Protein AF-A0A958J568-F1 (afdb_monomer_lite)

Secondary structure (DSSP, 8-state):
-TGGGSSHHHHHHHHHHHHHHHH-SS-HHHHHHHHHHHHHHTT---HHHHHHHHHHH-TTT-----HHHHHHHHHHTT------SS--HHHHHHHHHHHHHHHHHHHHH-GGG--SSHHHHHHHHHHHHHS---

Foldseek 3Di:
DVQLVPDVVLVVLQVVLLCLCAPDPDDNQVSLVSNQVSCVVSVNNAQQVSFVVVCVVCQQQADGPPPLLLVLLCVVVVHDLVDDRGRHPSSRVSSRVVLVVQQVVQVVVDDPSNDPGSVSSSVVSNVVSPDDPD

pLDDT: mean 94.81, std 9.49, range [35.47, 98.81]

Radius of gyration: 15.94 Å; chains: 1; bounding box: 35×34×44 Å

Structure (mmCIF, N/CA/C/O backbone):
data_AF-A0A958J568-F1
#
_entry.id   AF-A0A958J568-F1
#
loop_
_atom_site.group_PDB
_atom_site.id
_atom_site.type_symbol
_atom_site.label_atom_id
_atom_site.label_alt_id
_atom_site.label_comp_id
_atom_site.label_asym_id
_atom_site.label_entity_id
_atom_site.label_seq_id
_atom_site.pdbx_PDB_ins_code
_atom_site.Cartn_x
_atom_site.Cartn_y
_atom_site.Cartn_z
_atom_site.occupancy
_atom_site.B_iso_or_equiv
_atom_site.auth_seq_id
_atom_site.auth_comp_id
_atom_site.auth_asym_id
_atom_site.auth_atom_id
_atom_site.pdbx_PDB_model_num
ATOM 1 N N . LEU A 1 1 ? -2.024 7.169 14.790 1.00 90.50 1 LEU A N 1
ATOM 2 C CA . LEU A 1 1 ? -2.345 5.821 15.294 1.00 90.50 1 LEU A CA 1
ATOM 3 C C . LEU A 1 1 ? -2.260 5.761 16.813 1.00 90.50 1 LEU A C 1
ATOM 5 O O . LEU A 1 1 ? -3.276 5.445 17.396 1.00 90.50 1 LEU A O 1
ATOM 9 N N . LYS A 1 2 ? -1.138 6.148 17.450 1.00 91.94 2 LYS A N 1
ATOM 10 C CA . LYS A 1 2 ? -1.002 6.169 18.924 1.00 91.94 2 LYS A CA 1
ATOM 11 C C . LYS A 1 2 ? -2.216 6.766 19.658 1.00 91.94 2 LYS A C 1
ATOM 13 O O . LYS A 1 2 ? -2.814 6.072 20.459 1.00 91.94 2 LYS A O 1
ATOM 18 N N . ALA A 1 3 ? -2.612 7.999 19.325 1.00 93.19 3 ALA A N 1
ATOM 19 C CA . ALA A 1 3 ? -3.779 8.647 19.938 1.00 93.19 3 ALA A CA 1
ATOM 20 C C . ALA A 1 3 ? -5.092 7.878 19.695 1.00 93.19 3 ALA A C 1
ATOM 22 O O . ALA A 1 3 ? -5.827 7.608 20.626 1.00 93.19 3 ALA A O 1
ATOM 23 N N . ALA A 1 4 ? -5.345 7.440 18.459 1.00 94.62 4 ALA A N 1
ATOM 24 C CA . ALA A 1 4 ? -6.543 6.673 18.102 1.00 94.62 4 ALA A CA 1
ATOM 25 C C . ALA A 1 4 ? -6.694 5.340 18.860 1.00 94.62 4 ALA A C 1
ATOM 27 O O . ALA A 1 4 ? -7.802 4.822 18.979 1.00 94.62 4 ALA A O 1
ATOM 28 N N . LEU A 1 5 ? -5.582 4.773 19.337 1.00 96.75 5 LEU A N 1
ATOM 29 C CA . LEU A 1 5 ? -5.528 3.506 20.064 1.00 96.75 5 LEU A CA 1
ATOM 30 C C . LEU A 1 5 ? -5.348 3.695 21.581 1.00 96.75 5 LEU A C 1
ATOM 32 O O . LEU A 1 5 ? -4.977 2.736 22.253 1.00 96.75 5 LEU A O 1
ATOM 36 N N . SER A 1 6 ? -5.587 4.893 22.131 1.00 96.19 6 SER A N 1
ATOM 37 C CA . SER A 1 6 ? -5.569 5.102 23.589 1.00 96.19 6 SER A CA 1
ATOM 38 C C . SER A 1 6 ? -6.683 4.330 24.299 1.00 96.19 6 SER A C 1
ATOM 40 O O . SER A 1 6 ? -6.470 3.822 25.392 1.00 96.19 6 SER A O 1
ATOM 42 N N . GLU A 1 7 ? -7.839 4.196 23.646 1.00 95.19 7 GLU A N 1
ATOM 43 C CA . GLU A 1 7 ? -9.012 3.497 24.171 1.00 95.19 7 GLU A CA 1
ATOM 44 C C . GLU A 1 7 ? -9.000 2.008 23.806 1.00 95.19 7 GLU A C 1
ATOM 46 O O . GLU A 1 7 ? -8.880 1.646 22.629 1.00 95.19 7 GLU A O 1
ATOM 51 N N . GLU A 1 8 ? -9.244 1.135 24.784 1.00 95.94 8 GLU A N 1
ATOM 52 C CA . GLU A 1 8 ? -9.319 -0.320 24.582 1.00 95.94 8 GLU A CA 1
ATOM 53 C C . GLU A 1 8 ? -10.381 -0.704 23.536 1.00 95.94 8 GLU A C 1
ATOM 55 O O . GLU A 1 8 ? -10.158 -1.547 22.661 1.00 95.94 8 GLU A O 1
ATOM 60 N N . SER A 1 9 ? -11.524 -0.009 23.536 1.00 95.69 9 SER A N 1
ATOM 61 C CA . SER A 1 9 ? -12.585 -0.249 22.551 1.00 95.69 9 SER A CA 1
ATOM 62 C C . SER A 1 9 ? -12.125 0.009 21.106 1.00 95.69 9 SER A C 1
ATOM 64 O O . SER A 1 9 ? -12.569 -0.682 20.181 1.00 95.69 9 SER A O 1
ATOM 66 N N . ASN A 1 10 ? -11.211 0.962 20.891 1.00 97.81 10 ASN A N 1
ATOM 67 C CA . ASN A 1 10 ? -10.628 1.241 19.580 1.00 97.81 10 ASN A CA 1
ATOM 68 C C . ASN A 1 10 ? -9.547 0.225 19.219 1.00 97.81 10 ASN A C 1
ATOM 70 O O . ASN A 1 10 ? -9.488 -0.193 18.061 1.00 97.81 10 ASN A O 1
ATOM 74 N N . GLN A 1 11 ? -8.754 -0.228 20.193 1.00 98.06 11 GLN A N 1
ATOM 75 C CA . GLN A 1 11 ? -7.786 -1.310 20.000 1.00 98.06 11 GLN A CA 1
ATOM 76 C C . GLN A 1 11 ? -8.480 -2.586 19.514 1.00 98.06 11 GLN A C 1
ATOM 78 O O . GLN 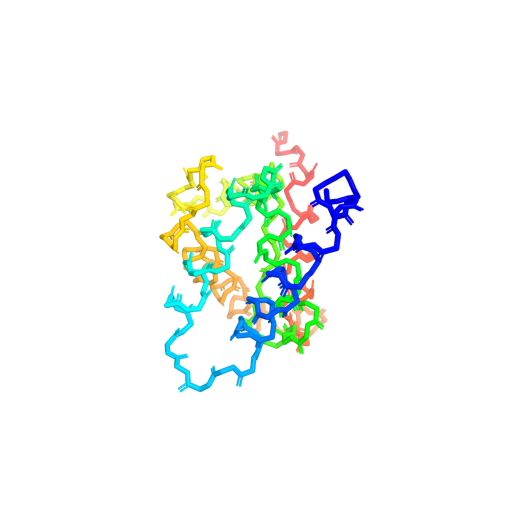A 1 11 ? -8.094 -3.139 18.483 1.00 98.06 11 GLN A O 1
ATOM 83 N N . ALA A 1 12 ? -9.568 -2.998 20.171 1.00 97.62 12 ALA A N 1
ATOM 84 C CA . ALA A 1 12 ? -10.329 -4.184 19.787 1.00 97.62 12 ALA A CA 1
ATOM 85 C C . ALA A 1 12 ? -10.940 -4.064 18.376 1.00 97.62 12 ALA A C 1
ATOM 87 O O . ALA A 1 12 ? -10.869 -5.008 17.582 1.00 97.62 12 ALA A O 1
ATOM 88 N N . LYS A 1 13 ? -11.522 -2.904 18.029 1.00 97.88 13 LYS A N 1
ATOM 89 C CA . LYS A 1 13 ? -12.061 -2.640 16.677 1.00 97.88 13 LYS A CA 1
ATOM 90 C C . LYS A 1 13 ? -10.960 -2.692 15.618 1.00 97.88 13 LYS A C 1
ATOM 92 O O . LYS A 1 13 ? -11.136 -3.353 14.592 1.00 97.88 13 LYS A O 1
ATOM 97 N N . PHE A 1 14 ? -9.836 -2.025 15.879 1.00 98.50 14 PHE A N 1
ATOM 98 C CA . PHE A 1 14 ? -8.687 -1.979 14.982 1.00 98.50 14 PHE A CA 1
ATOM 99 C C . PHE A 1 14 ? -8.104 -3.374 14.758 1.0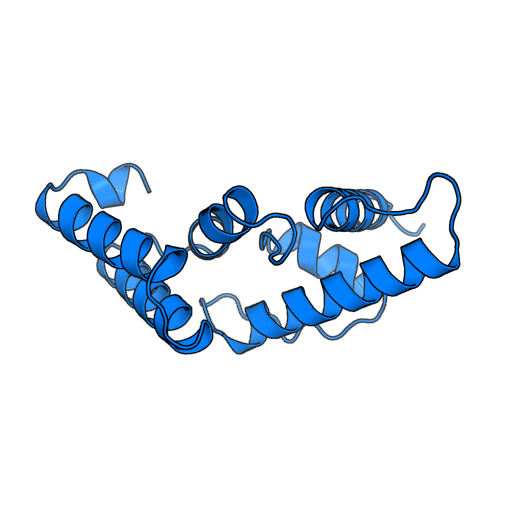0 98.50 14 PHE A C 1
ATOM 101 O O . PHE A 1 14 ? -7.971 -3.783 13.609 1.00 98.50 14 PHE A O 1
ATOM 108 N N . ALA A 1 15 ? -7.835 -4.132 15.824 1.00 98.38 15 ALA A N 1
ATOM 109 C CA . ALA A 1 15 ? -7.260 -5.474 15.742 1.00 98.38 15 ALA A CA 1
ATOM 110 C C . ALA A 1 15 ? -8.145 -6.428 14.927 1.00 98.38 15 ALA A C 1
ATOM 112 O O . ALA A 1 15 ? -7.660 -7.084 14.007 1.00 98.38 15 ALA A O 1
ATOM 113 N N . LYS A 1 16 ? -9.462 -6.441 15.180 1.00 98.44 16 LYS A N 1
ATOM 114 C CA . LYS A 1 16 ? -10.417 -7.263 14.415 1.00 98.44 16 LYS A CA 1
ATOM 115 C C . LYS A 1 16 ? -10.431 -6.896 12.931 1.00 98.44 16 LYS A C 1
ATOM 117 O O . LYS A 1 16 ? -10.479 -7.778 12.075 1.00 98.44 16 LYS A O 1
ATOM 122 N N . LYS A 1 17 ? -10.396 -5.600 12.608 1.00 98.62 17 LYS A N 1
ATOM 123 C CA . LYS A 1 17 ? -10.422 -5.132 11.214 1.00 98.62 17 LYS A CA 1
ATOM 124 C C . LYS A 1 17 ? -9.082 -5.275 10.503 1.00 98.62 17 LYS A C 1
ATOM 126 O O . LYS A 1 17 ? -9.085 -5.517 9.301 1.00 98.62 17 LYS A O 1
ATOM 131 N N . LEU A 1 18 ? -7.970 -5.212 11.226 1.00 98.69 18 LEU A N 1
ATOM 132 C CA . LEU A 1 18 ? -6.650 -5.545 10.705 1.00 98.69 18 LEU A CA 1
ATOM 133 C C . LEU A 1 18 ? -6.529 -7.048 10.423 1.00 98.69 18 LEU A C 1
ATOM 135 O O . LEU A 1 18 ? -6.090 -7.426 9.345 1.00 98.69 18 LEU A O 1
ATOM 139 N N . TYR A 1 19 ? -6.982 -7.907 11.340 1.00 98.69 19 TYR A N 1
ATOM 140 C CA . TYR A 1 19 ? -7.034 -9.353 11.104 1.00 98.69 19 TYR A CA 1
ATOM 141 C C . TYR A 1 19 ? -7.872 -9.678 9.863 1.00 98.69 19 TYR A C 1
ATOM 143 O O . TYR A 1 19 ? -7.428 -10.411 8.984 1.00 98.69 19 TYR A O 1
ATOM 151 N N . ALA A 1 20 ? -9.054 -9.061 9.752 1.00 98.50 20 ALA A N 1
ATOM 152 C CA . ALA A 1 20 ? -9.890 -9.179 8.566 1.00 98.50 20 ALA A CA 1
ATOM 153 C C . ALA A 1 20 ? -9.150 -8.739 7.297 1.00 98.50 20 ALA A C 1
ATOM 155 O O . ALA A 1 20 ? -9.171 -9.464 6.311 1.00 98.50 20 ALA A O 1
ATOM 156 N N . LEU A 1 21 ? -8.452 -7.596 7.325 1.00 98.75 21 LEU A N 1
ATOM 157 C CA . LEU A 1 21 ? -7.637 -7.123 6.204 1.00 98.75 21 LEU A CA 1
ATOM 158 C C . LEU A 1 21 ? -6.608 -8.156 5.752 1.00 98.75 21 LEU A C 1
ATOM 160 O O . LEU A 1 21 ? -6.473 -8.373 4.551 1.00 98.75 21 LEU A O 1
ATOM 164 N N . LEU A 1 22 ? -5.899 -8.774 6.692 1.00 98.50 22 LEU A N 1
ATOM 165 C CA . LEU A 1 22 ? -4.750 -9.620 6.393 1.00 98.50 22 LEU A CA 1
ATOM 166 C C . LEU A 1 22 ? -5.126 -11.059 6.034 1.00 98.50 22 LEU A C 1
ATOM 168 O O . LEU A 1 22 ? -4.473 -11.629 5.165 1.00 98.50 22 LEU A O 1
ATOM 172 N N . TYR A 1 23 ? -6.150 -11.634 6.669 1.00 98.00 23 TYR A N 1
ATOM 173 C CA . TYR A 1 23 ? -6.335 -13.092 6.675 1.00 98.00 23 TYR A CA 1
ATOM 174 C C . TYR A 1 23 ? -7.724 -13.579 6.269 1.00 98.00 23 TYR A C 1
ATOM 176 O O . TYR A 1 23 ? -7.893 -14.776 6.062 1.00 98.00 23 TYR A O 1
ATOM 184 N N . GLN A 1 24 ? -8.734 -12.708 6.162 1.00 96.81 24 GLN A N 1
ATOM 185 C CA . GLN A 1 24 ? -10.046 -13.185 5.721 1.00 96.81 24 GLN A CA 1
ATOM 186 C C . GLN A 1 24 ? -10.027 -13.550 4.238 1.00 96.81 24 GLN A C 1
ATOM 188 O O . GLN A 1 24 ? -9.596 -12.760 3.394 1.00 96.81 24 GLN A O 1
ATOM 193 N N . ASP A 1 25 ? -10.580 -14.721 3.937 1.00 96.06 25 ASP A N 1
ATOM 194 C CA . ASP A 1 25 ? -10.753 -15.223 2.579 1.00 96.06 25 ASP A CA 1
ATOM 195 C C . ASP A 1 25 ? -12.002 -14.618 1.923 1.00 96.06 25 ASP A C 1
ATOM 197 O O . ASP A 1 25 ? -13.033 -15.250 1.714 1.00 96.06 25 ASP A O 1
ATOM 201 N N . VAL A 1 26 ? -11.936 -13.309 1.696 1.00 96.50 26 VAL A N 1
ATOM 202 C CA . VAL A 1 26 ? -12.904 -12.558 0.894 1.00 96.50 26 VAL A CA 1
ATOM 203 C C . VAL A 1 26 ? -12.146 -11.593 -0.015 1.00 96.50 26 VAL A C 1
ATOM 205 O O . VAL A 1 26 ? -10.950 -11.345 0.171 1.00 96.50 26 VAL A O 1
ATOM 208 N N . ASP A 1 27 ? -12.832 -11.001 -0.989 1.00 97.81 27 ASP A N 1
ATOM 209 C CA . ASP A 1 27 ? -12.217 -10.060 -1.926 1.00 97.81 27 ASP A CA 1
ATOM 210 C C . ASP A 1 27 ? -11.467 -8.914 -1.208 1.00 97.81 27 ASP A C 1
ATOM 212 O O . ASP A 1 27 ? -11.945 -8.325 -0.227 1.00 97.81 27 ASP A O 1
ATOM 216 N N . LEU A 1 28 ? -10.265 -8.588 -1.696 1.00 98.19 28 LEU A N 1
ATOM 217 C CA . LEU A 1 28 ? -9.393 -7.595 -1.069 1.00 98.19 28 LEU A CA 1
ATOM 218 C C . LEU A 1 28 ? -10.042 -6.209 -0.995 1.00 98.19 28 LEU A C 1
ATOM 220 O O . LEU A 1 28 ? -9.877 -5.521 0.012 1.00 98.19 28 LEU A O 1
ATOM 224 N N . ARG A 1 29 ? -10.817 -5.792 -2.007 1.00 98.62 29 ARG A N 1
ATOM 225 C CA . ARG A 1 29 ? -11.534 -4.506 -1.993 1.00 98.62 29 ARG A CA 1
ATOM 226 C C . ARG A 1 29 ? -12.478 -4.433 -0.805 1.00 98.62 29 ARG A C 1
ATOM 228 O O . ARG A 1 29 ? -12.593 -3.375 -0.185 1.00 98.62 29 ARG A O 1
ATOM 235 N N . VAL A 1 30 ? -13.171 -5.530 -0.502 1.00 98.62 30 VAL A N 1
ATOM 236 C CA . VAL A 1 30 ? -14.118 -5.591 0.616 1.00 98.62 30 VAL A CA 1
ATOM 237 C C . VAL A 1 30 ? -13.376 -5.352 1.925 1.00 98.62 30 VAL A C 1
ATOM 239 O O . VAL A 1 30 ? -13.714 -4.420 2.658 1.00 98.62 30 VAL A O 1
ATOM 242 N N . ARG A 1 31 ? -12.317 -6.121 2.192 1.00 98.50 31 ARG A N 1
ATOM 243 C CA . ARG A 1 31 ? -11.542 -6.001 3.438 1.00 98.50 31 ARG A CA 1
ATOM 244 C C . ARG A 1 31 ? -10.822 -4.661 3.549 1.00 98.50 31 ARG A C 1
ATOM 246 O O . ARG A 1 31 ? -10.822 -4.051 4.616 1.00 98.50 31 ARG A O 1
ATOM 253 N N . PHE A 1 32 ? -10.283 -4.160 2.437 1.00 98.75 32 PHE A N 1
ATOM 254 C CA . PHE A 1 32 ? -9.658 -2.844 2.342 1.00 98.75 32 PHE A CA 1
ATOM 255 C C . PHE A 1 32 ? -10.632 -1.741 2.762 1.00 98.75 32 PHE A C 1
ATOM 257 O O . PHE A 1 32 ? -10.305 -0.930 3.629 1.00 98.75 32 PHE A O 1
ATOM 264 N N . ASN A 1 33 ? -11.840 -1.727 2.188 1.00 98.75 33 ASN A N 1
ATOM 265 C CA . ASN A 1 33 ? -12.846 -0.715 2.505 1.00 98.75 33 ASN A CA 1
ATOM 266 C C . ASN A 1 33 ? -13.323 -0.830 3.956 1.00 98.75 33 ASN A C 1
ATOM 268 O O . ASN A 1 33 ? -13.484 0.189 4.621 1.00 98.75 33 ASN A O 1
ATOM 272 N N . GLN A 1 34 ? -13.489 -2.048 4.482 1.00 98.62 34 GLN A N 1
ATOM 273 C CA . GLN A 1 34 ? -13.844 -2.247 5.889 1.00 98.62 34 GLN A CA 1
ATOM 274 C C . GLN A 1 34 ? -12.769 -1.717 6.848 1.00 98.62 34 GLN A C 1
ATOM 276 O O . GLN A 1 34 ? -13.109 -1.110 7.869 1.00 98.62 34 GLN A O 1
ATOM 281 N N . PHE A 1 35 ? -11.487 -1.929 6.535 1.00 98.81 35 PHE A N 1
ATOM 282 C CA . PHE A 1 35 ? -10.390 -1.367 7.319 1.00 98.81 35 PHE A CA 1
ATOM 283 C C . PHE A 1 35 ? -10.361 0.161 7.213 1.00 98.81 35 PHE A C 1
ATOM 285 O O . PHE A 1 35 ? -10.294 0.830 8.241 1.00 98.81 35 PHE A O 1
ATOM 292 N N . ALA A 1 36 ? -10.557 0.724 6.017 1.00 98.75 36 ALA A N 1
ATOM 293 C CA . ALA A 1 36 ? -10.647 2.172 5.826 1.00 98.75 36 ALA A CA 1
ATOM 294 C C . ALA A 1 36 ? -11.788 2.786 6.655 1.00 98.75 36 ALA A C 1
ATOM 296 O O . ALA A 1 36 ? -11.575 3.765 7.370 1.00 98.75 36 ALA A O 1
ATOM 297 N N . THR A 1 37 ? -12.981 2.176 6.648 1.00 98.75 37 THR A N 1
ATOM 298 C CA . THR A 1 37 ? -14.104 2.589 7.508 1.00 98.75 37 THR A CA 1
ATOM 299 C C . THR A 1 37 ? -13.730 2.546 8.990 1.00 98.75 37 THR A C 1
ATOM 301 O O . THR A 1 37 ? -14.077 3.462 9.733 1.00 98.75 37 THR A O 1
ATOM 304 N N . CYS A 1 38 ? -13.008 1.513 9.435 1.00 98.56 38 CYS A N 1
ATOM 305 C CA . CYS A 1 38 ? -12.514 1.436 10.809 1.00 98.56 38 CYS A CA 1
ATOM 306 C C . CYS A 1 38 ? -11.569 2.596 11.132 1.00 98.56 38 CYS A C 1
ATOM 308 O O . CYS A 1 38 ? -11.754 3.253 12.152 1.00 98.56 38 CYS A O 1
ATOM 310 N N . LEU A 1 39 ? -10.598 2.873 10.257 1.00 98.56 39 LEU A N 1
ATOM 311 C CA . LEU A 1 39 ? -9.642 3.962 10.442 1.00 98.56 39 LEU A CA 1
ATOM 312 C C . LEU A 1 39 ? -10.330 5.329 10.505 1.00 98.56 39 LEU A C 1
ATOM 314 O O . LEU A 1 39 ? -9.931 6.155 11.319 1.00 98.56 39 LEU A O 1
ATOM 318 N N . HIS A 1 40 ? -11.367 5.568 9.699 1.00 98.38 40 HIS A N 1
ATOM 319 C CA . HIS A 1 40 ? -12.163 6.796 9.789 1.00 98.38 40 HIS A CA 1
ATOM 320 C C . HIS A 1 40 ? -12.870 6.925 11.142 1.00 98.38 40 HIS A C 1
ATOM 322 O O . HIS A 1 40 ? -12.807 7.984 11.755 1.00 98.38 40 HIS A O 1
ATOM 328 N N . ARG A 1 41 ? -13.486 5.845 11.641 1.00 97.75 41 ARG A N 1
ATOM 329 C CA . ARG A 1 41 ? -14.216 5.847 12.923 1.00 97.75 41 ARG A CA 1
ATOM 330 C C . ARG A 1 41 ? -13.334 6.105 14.141 1.00 97.75 41 ARG A C 1
ATOM 332 O O . ARG A 1 41 ? -13.839 6.599 15.137 1.00 97.75 41 ARG A O 1
ATOM 339 N N . ILE A 1 42 ? -12.057 5.738 14.071 1.00 97.56 42 ILE A N 1
ATOM 340 C CA . ILE A 1 42 ? -11.085 5.977 15.148 1.00 97.56 42 ILE A CA 1
ATOM 341 C C . ILE A 1 42 ? -10.190 7.194 14.865 1.00 97.56 42 ILE A C 1
ATOM 343 O O . ILE A 1 42 ? -9.145 7.338 15.489 1.00 97.56 42 ILE A O 1
ATOM 347 N N . GLU A 1 43 ? -10.535 8.026 13.875 1.00 96.88 43 GLU A N 1
ATOM 348 C CA . GLU A 1 43 ? -9.778 9.232 13.496 1.00 96.88 43 GLU A CA 1
ATOM 349 C C . GLU A 1 43 ? -8.300 8.962 13.131 1.00 96.88 43 GLU A C 1
ATOM 351 O O . GLU A 1 43 ? -7.397 9.780 13.312 1.00 96.88 43 GLU A O 1
ATOM 356 N N . ALA A 1 44 ? -8.032 7.784 12.562 1.00 97.62 44 ALA A N 1
ATOM 357 C CA . ALA A 1 44 ? -6.710 7.336 12.125 1.00 97.62 44 ALA A CA 1
ATOM 358 C C . ALA A 1 44 ? -6.599 7.142 10.605 1.00 97.62 44 ALA A C 1
ATOM 360 O O . ALA A 1 44 ? -5.634 6.529 10.143 1.00 97.62 44 ALA A O 1
ATOM 361 N N . ALA A 1 45 ? -7.557 7.639 9.818 1.00 98.25 45 ALA A N 1
ATOM 362 C CA . ALA A 1 45 ? -7.574 7.487 8.365 1.00 98.25 45 ALA A CA 1
ATOM 363 C C . ALA A 1 45 ? -6.365 8.167 7.704 1.00 98.25 45 ALA A C 1
ATOM 365 O O . ALA A 1 45 ? -6.331 9.378 7.490 1.00 98.25 45 ALA A O 1
ATOM 366 N N . LYS A 1 46 ? -5.344 7.364 7.386 1.00 98.12 46 LYS A N 1
ATOM 367 C CA . LYS A 1 46 ? -4.133 7.781 6.672 1.00 98.12 46 LYS A CA 1
ATOM 368 C C . LYS A 1 46 ? -3.725 6.693 5.691 1.00 98.12 46 LYS A C 1
ATOM 370 O O . LYS A 1 46 ? -3.706 5.520 6.054 1.00 98.12 46 LYS A O 1
ATOM 375 N N . TRP A 1 47 ? -3.340 7.091 4.479 1.00 98.50 47 TRP A N 1
ATOM 376 C CA . TRP A 1 47 ? -2.882 6.177 3.423 1.00 98.50 47 TRP A CA 1
ATOM 377 C C . TRP A 1 47 ? -1.748 5.260 3.869 1.00 98.50 47 TRP A C 1
ATOM 379 O O . TRP A 1 47 ? -1.758 4.064 3.576 1.00 98.50 47 TRP A O 1
ATOM 389 N N . THR A 1 48 ? -0.821 5.816 4.647 1.00 98.06 48 THR A N 1
ATOM 390 C CA . THR A 1 48 ? 0.294 5.065 5.213 1.00 98.06 48 THR A CA 1
ATOM 391 C C . THR A 1 48 ? -0.212 3.952 6.133 1.00 98.06 48 THR A C 1
ATOM 393 O O . THR A 1 48 ? 0.173 2.808 5.970 1.00 98.06 48 THR A O 1
ATOM 396 N N . ILE A 1 49 ? -1.165 4.220 7.026 1.00 98.31 49 ILE A N 1
ATOM 397 C CA . ILE A 1 49 ? -1.714 3.185 7.921 1.00 98.31 49 ILE A CA 1
ATOM 398 C C . ILE A 1 49 ? -2.525 2.146 7.133 1.00 98.31 49 ILE A C 1
ATOM 400 O O . ILE A 1 49 ? -2.375 0.950 7.363 1.00 98.31 49 ILE A O 1
ATOM 404 N N . GLN A 1 50 ? -3.351 2.596 6.184 1.00 98.69 50 GLN A N 1
ATOM 405 C CA . GLN A 1 50 ? -4.234 1.742 5.384 1.00 98.69 50 GLN A CA 1
ATOM 406 C C . GLN A 1 50 ? -3.481 0.661 4.592 1.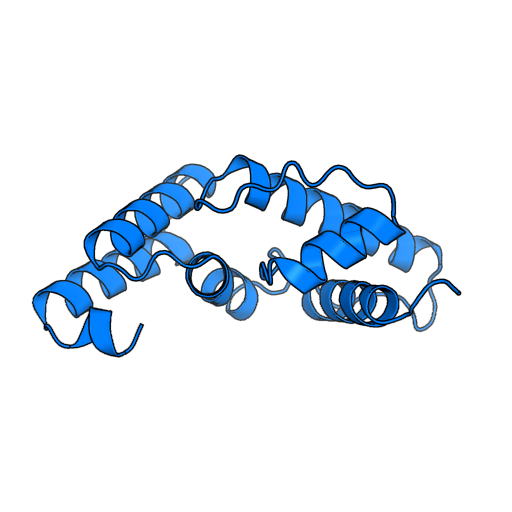00 98.69 50 GLN A C 1
ATOM 408 O O . GLN A 1 50 ? -4.030 -0.409 4.345 1.00 98.69 50 GLN A O 1
ATOM 413 N N . THR A 1 51 ? -2.252 0.953 4.162 1.00 98.69 51 THR A N 1
ATOM 414 C CA . THR A 1 51 ? -1.510 0.113 3.206 1.00 98.69 51 THR A CA 1
ATOM 415 C C . THR A 1 51 ? -0.263 -0.539 3.798 1.00 98.69 51 THR A C 1
ATOM 417 O O . THR A 1 51 ? 0.233 -1.504 3.228 1.00 98.69 51 THR A O 1
ATOM 420 N N . PHE A 1 52 ? 0.218 -0.070 4.956 1.00 98.44 52 PHE A N 1
ATOM 421 C CA . PHE A 1 52 ? 1.447 -0.564 5.583 1.00 98.44 52 PHE A CA 1
ATOM 422 C C . PHE A 1 52 ? 1.412 -2.060 5.893 1.00 98.44 52 PHE A C 1
ATOM 424 O O . PHE A 1 52 ? 2.330 -2.782 5.530 1.00 98.44 52 PHE A O 1
ATOM 431 N N . PHE A 1 53 ? 0.354 -2.542 6.544 1.00 98.38 53 PHE A N 1
ATOM 432 C CA . PHE A 1 53 ? 0.329 -3.927 7.016 1.00 98.38 53 PHE A CA 1
ATOM 433 C C . PHE A 1 53 ? 0.238 -4.941 5.873 1.00 98.38 53 PHE A C 1
ATOM 435 O O . PHE A 1 53 ? 0.900 -5.967 5.932 1.00 98.38 53 PHE A O 1
ATOM 442 N N . LEU A 1 54 ? -0.527 -4.643 4.816 1.00 98.19 54 LEU A N 1
ATOM 443 C CA . LEU A 1 54 ? -0.556 -5.485 3.615 1.00 98.19 54 LEU A CA 1
ATOM 444 C C . LEU A 1 54 ? 0.821 -5.547 2.950 1.00 98.19 54 LEU A C 1
ATOM 446 O O . LEU A 1 54 ? 1.276 -6.636 2.626 1.00 98.19 54 LEU A O 1
ATOM 450 N N . PHE A 1 55 ? 1.476 -4.393 2.796 1.00 98.06 55 PHE A N 1
ATOM 451 C CA . PHE A 1 55 ? 2.818 -4.288 2.225 1.00 98.06 55 PHE A CA 1
ATOM 452 C C . PHE A 1 55 ? 3.860 -5.088 3.017 1.00 98.06 55 PHE A C 1
ATOM 454 O O . PHE A 1 55 ? 4.666 -5.787 2.425 1.00 98.06 55 PHE A O 1
ATOM 461 N N . MET A 1 56 ? 3.816 -5.028 4.350 1.00 97.88 56 MET A N 1
ATOM 462 C CA . MET A 1 56 ? 4.772 -5.745 5.200 1.00 97.88 56 MET A CA 1
ATOM 463 C C . MET A 1 56 ? 4.527 -7.257 5.257 1.00 97.88 56 MET A C 1
ATOM 465 O O . MET A 1 56 ? 5.479 -8.017 5.379 1.00 97.88 56 MET A O 1
ATOM 469 N N . VAL A 1 57 ? 3.264 -7.696 5.236 1.00 98.31 57 VAL A N 1
ATOM 470 C CA . VAL A 1 57 ? 2.913 -9.121 5.389 1.00 98.31 57 VAL A CA 1
ATOM 471 C C . VAL A 1 57 ? 2.968 -9.865 4.052 1.00 98.31 57 VAL A C 1
ATOM 473 O O . VAL A 1 57 ? 3.291 -11.049 4.034 1.00 98.31 57 VAL A O 1
ATOM 476 N N . TYR A 1 58 ? 2.675 -9.184 2.941 1.00 98.06 58 TYR A N 1
ATOM 477 C CA . TYR A 1 58 ? 2.688 -9.762 1.594 1.00 98.06 58 TYR A CA 1
ATOM 478 C C . TYR A 1 58 ? 3.441 -8.842 0.615 1.00 98.06 58 TYR A C 1
ATOM 480 O O . TYR A 1 58 ? 2.824 -8.225 -0.269 1.00 98.06 58 TYR A O 1
ATOM 488 N N . PRO A 1 59 ? 4.768 -8.696 0.791 1.00 97.81 59 PRO A N 1
ATOM 489 C CA . PRO A 1 59 ? 5.592 -7.820 -0.042 1.00 97.81 59 PRO A CA 1
ATOM 490 C C . PRO A 1 59 ? 5.678 -8.298 -1.497 1.00 97.81 59 PRO A C 1
ATOM 492 O O . PRO A 1 59 ? 5.928 -7.508 -2.396 1.00 97.81 59 PRO A O 1
ATOM 495 N N . ASP A 1 60 ? 5.381 -9.567 -1.760 1.00 97.44 60 ASP A N 1
ATOM 496 C CA . ASP A 1 60 ? 5.256 -10.151 -3.094 1.00 97.44 60 ASP A CA 1
ATOM 497 C C . ASP A 1 60 ? 4.036 -9.623 -3.876 1.00 97.44 60 ASP A C 1
ATOM 499 O O . ASP A 1 60 ? 3.978 -9.739 -5.100 1.00 97.44 60 ASP A O 1
ATOM 503 N N . LYS A 1 61 ? 3.044 -9.038 -3.188 1.00 96.88 61 LYS A N 1
ATOM 504 C CA . LYS A 1 61 ? 1.731 -8.705 -3.776 1.00 96.88 61 LYS A CA 1
ATOM 505 C C . LYS A 1 61 ? 1.359 -7.237 -3.710 1.00 96.88 61 LYS A C 1
ATOM 507 O O . LYS A 1 61 ? 0.621 -6.753 -4.572 1.00 96.88 61 LYS A O 1
ATOM 512 N N . TYR A 1 62 ? 1.760 -6.543 -2.652 1.00 98.44 62 TYR A N 1
ATOM 513 C CA . TYR A 1 62 ? 1.195 -5.237 -2.331 1.00 98.44 62 TYR A CA 1
ATOM 514 C C . TYR A 1 62 ? 2.248 -4.148 -2.255 1.00 98.44 62 TYR A C 1
ATOM 516 O O . TYR A 1 62 ? 3.408 -4.401 -1.980 1.00 98.44 62 TYR A O 1
ATOM 524 N N . LEU A 1 63 ? 1.799 -2.909 -2.461 1.00 98.31 63 LEU A N 1
ATOM 525 C CA . LEU A 1 63 ? 2.603 -1.701 -2.311 1.00 98.31 63 LEU A CA 1
ATOM 526 C C . LEU A 1 63 ? 2.109 -0.841 -1.150 1.00 98.31 63 LEU A C 1
ATOM 528 O O . LEU A 1 63 ? 0.930 -0.872 -0.772 1.00 98.31 63 LEU A O 1
ATOM 532 N N . PHE A 1 64 ? 3.009 -0.009 -0.639 1.00 98.19 64 PHE A N 1
ATOM 533 C CA . PHE A 1 64 ? 2.746 0.990 0.382 1.00 98.19 64 PHE A CA 1
ATOM 534 C C . PHE A 1 64 ? 2.511 2.370 -0.238 1.00 98.19 64 PHE A C 1
ATOM 536 O O . PHE A 1 64 ? 3.315 2.912 -1.001 1.00 98.19 64 PHE A O 1
ATOM 543 N N . MET A 1 65 ? 1.389 2.992 0.124 1.00 97.81 65 MET A N 1
ATOM 544 C CA . MET A 1 65 ? 1.047 4.318 -0.373 1.00 97.81 65 MET A CA 1
ATOM 545 C C . MET A 1 65 ? 1.640 5.412 0.516 1.00 97.81 65 MET A C 1
ATOM 547 O O . MET A 1 65 ? 1.088 5.757 1.566 1.00 97.81 65 MET A O 1
ATOM 551 N N . LYS A 1 66 ? 2.720 6.033 0.027 1.00 95.62 66 LYS A N 1
ATOM 552 C CA . LYS A 1 66 ? 3.279 7.290 0.543 1.00 95.62 66 LYS A CA 1
ATOM 553 C C . LYS A 1 66 ? 2.909 8.431 -0.418 1.00 95.62 66 LYS A C 1
ATOM 555 O O . LYS A 1 66 ? 3.619 8.646 -1.398 1.00 95.62 66 LYS A O 1
ATOM 560 N N . PRO A 1 67 ? 1.824 9.193 -0.162 1.00 94.94 67 PRO A N 1
ATOM 561 C CA . PRO A 1 67 ? 1.159 10.003 -1.187 1.00 94.94 67 PRO A CA 1
ATOM 562 C C . PRO A 1 67 ? 2.039 10.941 -2.015 1.00 94.94 67 PRO A C 1
ATOM 564 O O . PRO A 1 67 ? 1.842 11.053 -3.220 1.00 94.94 67 PRO A O 1
ATOM 567 N N . THR A 1 68 ? 2.990 11.645 -1.400 1.00 93.75 68 THR A N 1
ATOM 568 C CA . THR A 1 68 ? 3.873 12.563 -2.136 1.00 93.75 68 THR A CA 1
ATOM 569 C C . THR A 1 68 ? 4.811 11.794 -3.059 1.00 93.75 68 THR A C 1
ATOM 571 O O . THR A 1 68 ? 4.789 12.013 -4.264 1.00 93.75 68 THR A O 1
ATOM 574 N N . THR A 1 69 ? 5.570 10.840 -2.521 1.00 93.56 69 THR A N 1
ATOM 575 C CA . THR A 1 69 ? 6.556 10.081 -3.298 1.00 93.56 69 THR A CA 1
ATOM 576 C C . THR A 1 69 ? 5.896 9.211 -4.369 1.00 93.56 69 THR A C 1
ATOM 578 O O . THR A 1 69 ? 6.363 9.18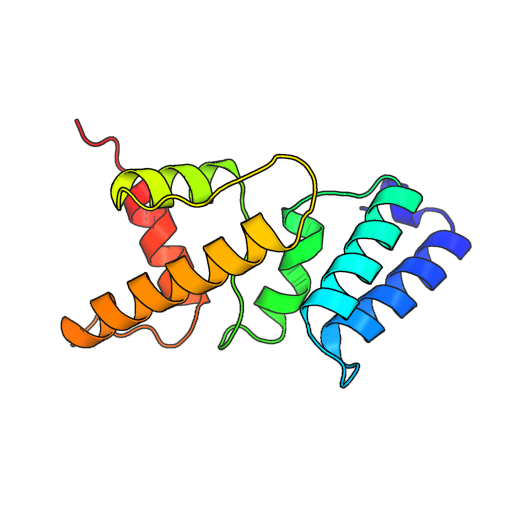3 -5.500 1.00 93.56 69 THR A O 1
ATOM 581 N N . THR A 1 70 ? 4.760 8.574 -4.063 1.00 94.38 70 THR A N 1
ATOM 582 C CA . THR A 1 70 ? 4.007 7.772 -5.039 1.00 94.38 70 THR A CA 1
ATOM 583 C C . THR A 1 70 ? 3.485 8.620 -6.205 1.00 94.38 70 THR A C 1
ATOM 585 O O . THR A 1 70 ? 3.539 8.177 -7.349 1.00 94.38 70 THR A O 1
ATOM 588 N N . ARG A 1 71 ? 2.999 9.844 -5.946 1.00 94.62 71 ARG A N 1
ATOM 589 C CA . ARG A 1 71 ? 2.547 10.751 -7.016 1.00 94.62 71 ARG A CA 1
ATOM 590 C C . ARG A 1 71 ? 3.702 11.250 -7.877 1.00 94.62 71 ARG A C 1
ATOM 592 O O . ARG A 1 71 ? 3.545 11.305 -9.089 1.00 94.62 71 ARG A O 1
ATOM 599 N N . ASN A 1 72 ? 4.841 11.574 -7.269 1.00 94.06 72 ASN A N 1
ATOM 600 C CA . ASN A 1 72 ? 6.033 11.990 -8.008 1.00 94.06 72 ASN A CA 1
ATOM 601 C C . ASN A 1 72 ? 6.543 10.866 -8.922 1.00 94.06 72 ASN A C 1
ATOM 603 O O . ASN A 1 72 ? 6.821 11.116 -10.089 1.00 94.06 72 ASN A O 1
ATOM 607 N N . ALA A 1 73 ? 6.583 9.624 -8.425 1.00 94.38 73 ALA A N 1
ATOM 608 C CA . ALA A 1 73 ? 6.928 8.461 -9.241 1.00 94.38 73 ALA A CA 1
ATOM 609 C C . ALA A 1 73 ? 5.949 8.294 -10.410 1.00 94.38 73 ALA A C 1
ATOM 611 O O . ALA A 1 73 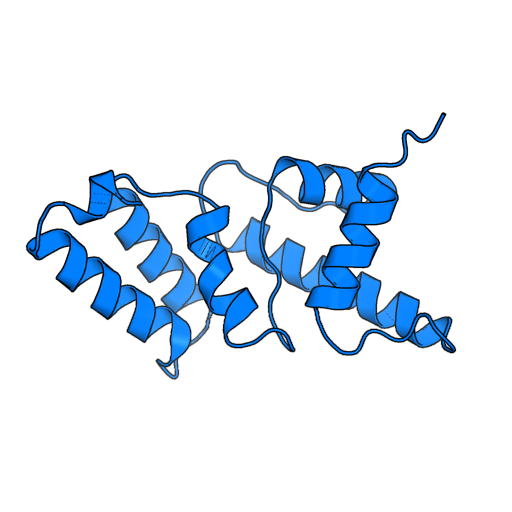? 6.367 8.183 -11.554 1.00 94.38 73 ALA A O 1
ATOM 612 N N . ALA A 1 74 ? 4.640 8.342 -10.143 1.00 94.19 74 ALA A N 1
ATOM 613 C CA . ALA A 1 74 ? 3.630 8.228 -11.193 1.00 94.19 74 ALA A CA 1
ATOM 614 C C . ALA A 1 74 ? 3.783 9.322 -12.265 1.00 94.19 74 ALA A C 1
ATOM 616 O O . ALA A 1 74 ? 3.687 9.025 -13.451 1.00 94.19 74 ALA A O 1
ATOM 617 N N . ALA A 1 75 ? 4.096 10.560 -11.868 1.00 93.31 75 ALA A N 1
ATOM 618 C CA . ALA A 1 75 ? 4.364 11.654 -12.799 1.00 93.31 75 ALA A CA 1
ATOM 619 C C . ALA A 1 75 ? 5.601 11.396 -13.678 1.00 93.31 75 ALA A C 1
ATOM 621 O O . ALA A 1 75 ? 5.531 11.629 -14.880 1.00 93.31 75 ALA A O 1
ATOM 622 N N . ALA A 1 76 ? 6.690 10.857 -13.118 1.00 91.88 76 ALA A N 1
ATOM 623 C CA . ALA A 1 76 ? 7.892 10.506 -13.884 1.00 91.88 76 ALA A CA 1
ATOM 624 C C . ALA A 1 76 ? 7.615 9.460 -14.981 1.00 91.88 76 ALA A C 1
ATOM 626 O O . ALA A 1 76 ? 8.216 9.505 -16.048 1.00 91.88 76 ALA A O 1
ATOM 627 N N . PHE A 1 77 ? 6.658 8.560 -14.747 1.00 91.12 77 PHE A N 1
ATOM 628 C CA . PHE A 1 77 ? 6.208 7.563 -15.724 1.00 91.12 77 PHE A CA 1
ATOM 629 C C . PHE A 1 77 ? 5.015 8.018 -16.579 1.00 91.12 77 PHE A C 1
ATOM 631 O O . PHE A 1 77 ? 4.487 7.224 -17.354 1.00 91.12 77 PHE A O 1
ATOM 638 N N . SER A 1 78 ? 4.536 9.260 -16.426 1.00 93.25 78 SER A N 1
ATOM 639 C CA . SER A 1 78 ? 3.272 9.727 -17.024 1.00 93.25 78 SER A CA 1
ATOM 640 C C . SER A 1 78 ? 2.073 8.804 -16.732 1.00 93.25 78 SER A C 1
ATOM 642 O O . SER A 1 78 ? 1.129 8.708 -17.516 1.00 93.25 78 SER A O 1
ATOM 644 N N . PHE A 1 79 ? 2.092 8.119 -15.585 1.00 94.62 79 PHE A N 1
ATOM 645 C CA . PHE A 1 79 ? 1.057 7.184 -15.162 1.00 94.62 79 PHE A CA 1
ATOM 646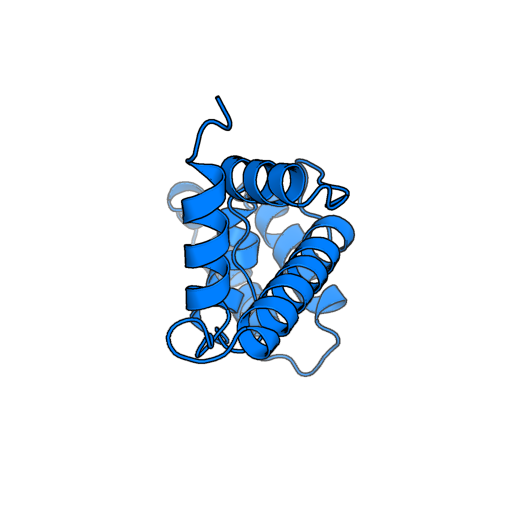 C C . PHE A 1 79 ? -0.060 7.908 -14.403 1.00 94.62 79 PHE A C 1
ATOM 648 O O . PHE A 1 79 ? 0.167 8.566 -13.383 1.00 94.62 79 PHE A O 1
ATOM 655 N N . ASP A 1 80 ? -1.309 7.735 -14.839 1.00 94.62 80 ASP A N 1
ATOM 656 C CA . ASP A 1 80 ? -2.456 8.330 -14.155 1.00 94.62 80 ASP A CA 1
ATOM 657 C C . ASP A 1 80 ? -2.914 7.495 -12.949 1.00 94.62 80 ASP A C 1
ATOM 659 O O . ASP A 1 80 ? -3.770 6.604 -13.023 1.00 94.62 80 ASP A O 1
ATOM 663 N N . LEU A 1 81 ? -2.377 7.848 -11.781 1.00 93.94 81 LEU A N 1
ATOM 664 C CA . LEU A 1 81 ? -2.674 7.180 -10.516 1.00 93.94 81 LEU A CA 1
ATOM 665 C C . LEU A 1 81 ? -4.145 7.321 -10.076 1.00 93.94 81 LEU A C 1
ATOM 667 O O . LEU A 1 81 ? -4.601 6.556 -9.222 1.00 93.94 81 LEU A O 1
ATOM 671 N N . LYS A 1 82 ? -4.910 8.288 -10.613 1.00 96.44 82 LYS A N 1
ATOM 672 C CA . LYS A 1 82 ? -6.248 8.670 -10.111 1.00 96.44 82 LYS A CA 1
ATOM 673 C C . LYS A 1 82 ? -6.264 8.823 -8.578 1.00 96.44 82 LYS A C 1
ATOM 675 O O . LYS A 1 82 ? -7.158 8.320 -7.886 1.00 96.44 82 LYS A O 1
ATOM 680 N N . TYR A 1 83 ? -5.235 9.472 -8.034 1.00 97.25 83 TYR A N 1
ATOM 681 C CA . TYR A 1 83 ? -5.078 9.650 -6.592 1.00 97.25 83 TYR A CA 1
ATOM 682 C C . TYR A 1 83 ? -6.166 10.563 -6.012 1.00 97.25 83 TYR A C 1
ATOM 684 O O . TYR A 1 83 ? -6.458 11.626 -6.559 1.00 97.25 83 TYR A O 1
ATOM 692 N N . LYS A 1 84 ? -6.705 10.180 -4.851 1.00 97.81 84 LYS A N 1
ATOM 693 C CA . LYS A 1 84 ? -7.495 11.055 -3.979 1.00 97.81 84 LYS A CA 1
ATOM 694 C C . LYS A 1 84 ? -6.923 11.039 -2.567 1.00 97.81 84 LYS A C 1
ATOM 696 O O . LYS A 1 84 ? -6.379 10.030 -2.120 1.00 97.81 84 LYS A O 1
ATOM 701 N N . LYS A 1 85 ? -7.069 12.165 -1.862 1.00 96.88 85 LYS A N 1
ATOM 702 C CA . LYS A 1 85 ? -6.606 12.312 -0.475 1.00 96.88 85 LYS A CA 1
ATOM 703 C C . LYS A 1 85 ? -7.306 11.330 0.464 1.00 96.88 85 LYS A C 1
ATOM 705 O O . LYS A 1 85 ? -6.633 10.735 1.301 1.00 96.88 85 LYS A O 1
ATOM 710 N N . ASP A 1 86 ? -8.608 11.136 0.284 1.00 97.62 86 ASP A N 1
ATOM 711 C CA . ASP A 1 86 ? -9.386 10.194 1.084 1.00 97.62 86 ASP A CA 1
ATOM 712 C C . ASP A 1 86 ? -9.098 8.744 0.693 1.00 97.62 86 ASP A C 1
ATOM 714 O O . ASP A 1 86 ? -8.884 8.421 -0.484 1.00 97.62 86 ASP A O 1
ATOM 718 N N . LEU A 1 87 ? -9.122 7.866 1.697 1.00 98.62 87 LEU A N 1
ATOM 719 C CA . LEU A 1 87 ? -8.904 6.436 1.522 1.00 98.62 87 LEU A CA 1
ATOM 720 C C . LEU A 1 87 ? -9.960 5.865 0.580 1.00 98.62 87 LEU A C 1
ATOM 722 O O . LEU A 1 87 ? -11.158 5.944 0.842 1.00 98.62 87 LEU A O 1
ATOM 726 N N . ASN A 1 88 ? -9.521 5.276 -0.530 1.00 98.50 88 ASN A N 1
ATOM 727 C CA . ASN A 1 88 ? -10.440 4.695 -1.496 1.00 98.50 88 ASN A CA 1
ATOM 728 C C . ASN A 1 88 ? -9.786 3.565 -2.289 1.00 98.50 88 ASN A C 1
ATOM 730 O O . ASN A 1 88 ? -8.611 3.619 -2.643 1.00 98.50 88 ASN A O 1
ATOM 734 N N . TRP A 1 89 ? -10.575 2.555 -2.637 1.00 98.50 89 TRP A N 1
ATOM 735 C CA . TRP A 1 89 ? -10.062 1.408 -3.377 1.00 98.50 89 TRP A CA 1
ATOM 736 C C . TRP A 1 89 ? -9.462 1.769 -4.742 1.00 98.50 89 TRP A C 1
ATOM 738 O O . TRP A 1 89 ? -8.473 1.171 -5.151 1.00 98.50 89 TRP A O 1
ATOM 748 N N . ARG A 1 90 ? -10.028 2.752 -5.457 1.00 98.44 90 ARG A N 1
ATOM 749 C CA . ARG A 1 90 ? -9.600 3.083 -6.826 1.00 98.44 90 ARG A CA 1
ATOM 750 C C . ARG A 1 90 ? -8.152 3.569 -6.867 1.00 98.44 90 ARG A C 1
ATOM 752 O O . ARG A 1 90 ? -7.389 3.068 -7.686 1.00 98.44 90 ARG A O 1
ATOM 759 N N . SER A 1 91 ? -7.772 4.496 -5.987 1.00 98.50 91 SER A N 1
ATOM 760 C CA . SER A 1 91 ? -6.391 4.982 -5.911 1.00 98.50 91 SER A CA 1
ATOM 761 C C . SER A 1 91 ? -5.427 3.861 -5.518 1.00 98.50 91 SER A C 1
ATOM 763 O O . SER A 1 91 ? -4.339 3.781 -6.078 1.00 98.50 91 SER A O 1
ATOM 765 N N . TYR A 1 92 ? -5.824 2.965 -4.606 1.00 98.69 92 TYR A N 1
ATOM 766 C CA . TYR A 1 92 ? -4.959 1.856 -4.198 1.00 98.69 92 TYR A CA 1
ATOM 767 C C . TYR A 1 92 ? -4.779 0.812 -5.299 1.00 98.69 92 TYR A C 1
ATOM 769 O O . TYR A 1 92 ? -3.658 0.445 -5.624 1.00 98.69 92 TYR A O 1
ATOM 777 N N . ARG A 1 93 ? -5.869 0.388 -5.943 1.00 98.50 93 ARG A N 1
ATOM 778 C CA . ARG A 1 93 ? -5.816 -0.546 -7.072 1.00 98.50 93 ARG A CA 1
ATOM 779 C C . ARG A 1 93 ? -4.950 -0.006 -8.211 1.00 98.50 93 ARG A C 1
ATOM 781 O O . ARG A 1 93 ? -4.196 -0.764 -8.806 1.00 98.50 93 ARG A O 1
ATOM 788 N N . ASN A 1 94 ? -5.042 1.292 -8.501 1.00 98.38 94 ASN A N 1
ATOM 789 C CA . ASN A 1 94 ? -4.202 1.920 -9.519 1.00 98.38 94 ASN A CA 1
ATOM 790 C C . ASN A 1 94 ? -2.723 1.960 -9.111 1.00 98.38 94 ASN A C 1
ATOM 792 O O . ASN A 1 94 ? -1.872 1.794 -9.977 1.00 98.38 94 ASN A O 1
ATOM 796 N N . LEU A 1 95 ? -2.407 2.120 -7.819 1.00 98.38 95 LEU A N 1
ATOM 797 C CA . LEU A 1 95 ? -1.036 1.949 -7.330 1.00 98.38 95 LEU A CA 1
ATOM 798 C C . LEU A 1 95 ? -0.535 0.518 -7.554 1.00 98.38 95 LEU A C 1
ATOM 800 O O . LEU A 1 95 ? 0.579 0.351 -8.029 1.00 98.38 95 LEU A O 1
ATOM 804 N N . LEU A 1 96 ? -1.339 -0.503 -7.247 1.00 98.56 96 LEU A N 1
ATOM 805 C CA . LEU A 1 96 ? -0.935 -1.898 -7.464 1.00 98.56 96 LEU A CA 1
ATOM 806 C C . LEU A 1 96 ? -0.685 -2.194 -8.950 1.00 98.56 96 LEU A C 1
ATOM 808 O O . LEU A 1 96 ? 0.310 -2.823 -9.292 1.00 98.56 96 LEU A O 1
ATOM 812 N N . ALA A 1 97 ? -1.546 -1.687 -9.837 1.00 98.38 97 ALA A N 1
ATOM 813 C CA . ALA A 1 97 ? -1.352 -1.808 -11.281 1.00 98.38 97 ALA A CA 1
ATOM 814 C C . ALA A 1 97 ? -0.081 -1.089 -11.759 1.00 98.38 97 ALA A C 1
ATOM 816 O O . ALA A 1 97 ? 0.653 -1.627 -12.582 1.00 98.38 97 ALA A O 1
ATOM 817 N N . PHE A 1 98 ? 0.198 0.101 -11.219 1.00 98.06 98 PHE A N 1
ATOM 818 C CA . PHE A 1 98 ? 1.427 0.833 -11.515 1.00 98.06 98 PHE A CA 1
ATOM 819 C C . PHE A 1 98 ? 2.672 0.075 -11.042 1.00 98.06 98 PHE A C 1
ATOM 821 O O . PHE A 1 98 ? 3.626 -0.058 -11.797 1.00 98.06 98 PHE A O 1
ATOM 828 N N . GLY A 1 99 ? 2.639 -0.476 -9.827 1.00 97.94 99 GLY A N 1
ATOM 829 C CA . GLY A 1 99 ? 3.705 -1.324 -9.295 1.00 97.94 99 GLY A CA 1
ATOM 830 C C . GLY A 1 99 ? 3.993 -2.522 -10.178 1.00 97.94 99 GLY A C 1
ATOM 831 O O . GLY A 1 99 ? 5.136 -2.735 -10.562 1.00 97.94 99 GLY A O 1
ATOM 832 N N . LYS A 1 100 ? 2.942 -3.253 -10.560 1.00 98.19 100 LYS A N 1
ATOM 833 C CA . LYS A 1 100 ? 3.074 -4.383 -11.476 1.00 98.19 100 LYS A CA 1
ATOM 834 C C . LYS A 1 100 ? 3.691 -3.965 -12.811 1.00 98.19 100 LYS A C 1
ATOM 836 O O . LYS A 1 100 ? 4.601 -4.631 -13.276 1.00 98.19 100 LYS A O 1
ATOM 841 N N . TYR A 1 101 ? 3.236 -2.855 -13.390 1.00 97.62 101 TYR A N 1
ATOM 842 C CA . TYR A 1 101 ? 3.829 -2.326 -14.617 1.00 97.62 101 TYR A CA 1
ATOM 843 C C . TYR A 1 101 ? 5.335 -2.070 -14.454 1.00 97.62 101 TYR A C 1
ATOM 845 O O . TYR A 1 101 ? 6.119 -2.533 -15.272 1.00 97.62 101 TYR A O 1
ATOM 853 N N . VAL A 1 102 ? 5.753 -1.390 -13.381 1.00 97.00 102 VAL A N 1
ATOM 854 C CA . VAL A 1 102 ? 7.179 -1.127 -13.129 1.00 97.00 102 VAL A CA 1
ATOM 855 C C . VAL A 1 102 ? 7.958 -2.429 -12.930 1.00 97.00 102 VAL A C 1
ATOM 857 O O . VAL A 1 102 ? 9.048 -2.557 -13.474 1.00 97.00 102 VAL A O 1
ATOM 860 N N . ALA A 1 103 ? 7.405 -3.398 -12.198 1.00 97.88 103 ALA A N 1
ATOM 861 C CA . ALA A 1 103 ? 8.027 -4.706 -12.003 1.00 97.88 103 ALA A CA 1
ATOM 862 C C . ALA A 1 103 ? 8.259 -5.431 -13.337 1.00 97.88 103 ALA A C 1
ATOM 864 O O . ALA A 1 103 ? 9.376 -5.865 -13.609 1.00 97.88 103 ALA A O 1
ATOM 865 N N . ASP A 1 104 ? 7.227 -5.482 -14.184 1.00 97.31 104 ASP A N 1
ATOM 866 C CA . ASP A 1 104 ? 7.279 -6.128 -15.496 1.00 97.31 104 ASP A CA 1
ATOM 867 C C . ASP A 1 104 ? 8.315 -5.433 -16.414 1.00 97.31 104 ASP A C 1
ATOM 869 O O . ASP A 1 104 ? 9.015 -6.098 -17.175 1.00 97.31 104 ASP A O 1
ATOM 873 N N . GLU A 1 105 ? 8.459 -4.102 -16.346 1.00 96.56 105 GLU A N 1
ATOM 874 C CA . GLU A 1 105 ? 9.489 -3.369 -17.103 1.00 96.56 105 GLU A CA 1
ATOM 875 C C . GLU A 1 105 ? 10.909 -3.634 -16.583 1.00 96.56 105 GLU A C 1
ATOM 877 O O . GLU A 1 105 ? 11.831 -3.828 -17.376 1.00 96.56 105 GLU A O 1
ATOM 882 N N . LEU A 1 106 ? 11.098 -3.684 -15.264 1.00 96.38 106 LEU A N 1
ATOM 883 C CA . LEU A 1 106 ? 12.392 -4.000 -14.656 1.00 96.38 106 LEU A CA 1
ATOM 884 C C . LEU A 1 106 ? 12.839 -5.434 -14.981 1.00 96.38 106 LEU A C 1
ATOM 886 O O . LEU A 1 106 ? 14.009 -5.665 -15.291 1.00 96.38 106 LEU A O 1
ATOM 890 N N . GLU A 1 107 ? 11.906 -6.386 -14.980 1.00 96.38 107 GLU A N 1
ATOM 891 C CA . GLU A 1 107 ? 12.172 -7.780 -15.341 1.00 96.38 107 GLU A CA 1
ATOM 892 C C . GLU A 1 107 ? 12.642 -7.919 -16.796 1.00 96.38 107 GLU A C 1
ATOM 894 O O . GLU A 1 107 ? 13.604 -8.645 -17.057 1.00 96.38 107 GLU A O 1
ATOM 899 N N . LYS A 1 108 ? 12.028 -7.177 -17.732 1.00 96.38 108 LYS A N 1
ATOM 900 C CA . LYS A 1 108 ? 12.438 -7.147 -19.150 1.00 96.38 108 LYS A CA 1
ATOM 901 C C . LYS A 1 108 ? 13.858 -6.628 -19.347 1.00 96.38 108 LYS A C 1
ATOM 903 O O . LYS A 1 108 ? 14.556 -7.117 -20.231 1.00 96.38 108 LYS A O 1
ATOM 908 N N . VAL A 1 109 ? 14.272 -5.629 -18.565 1.00 94.81 109 VAL A N 1
ATOM 909 C CA . VAL A 1 109 ? 15.654 -5.122 -18.606 1.00 94.81 109 VAL A CA 1
ATOM 910 C C . VAL A 1 109 ? 16.625 -6.182 -18.079 1.00 94.81 109 VAL A C 1
ATOM 912 O O . VAL A 1 109 ? 17.712 -6.354 -18.631 1.00 94.81 109 VAL A O 1
ATOM 915 N N . GLY A 1 110 ? 16.216 -6.927 -17.052 1.00 92.25 110 GLY A N 1
ATOM 916 C CA . GLY A 1 110 ? 16.967 -8.057 -16.521 1.00 92.25 110 GLY A CA 1
ATOM 917 C C . GLY A 1 110 ? 18.230 -7.656 -15.752 1.00 92.25 110 GLY A C 1
ATOM 918 O O . GLY A 1 110 ? 18.416 -6.513 -15.326 1.00 92.25 110 GLY A O 1
ATOM 919 N N . GLY A 1 111 ? 19.112 -8.635 -15.535 1.00 91.38 111 GLY A N 1
ATOM 920 C CA . GLY A 1 111 ? 20.356 -8.444 -14.786 1.00 91.38 111 GLY A CA 1
ATOM 921 C C . GLY A 1 111 ? 20.106 -7.986 -13.347 1.00 91.38 111 GLY A C 1
ATOM 922 O O . GLY A 1 111 ? 19.237 -8.512 -12.659 1.00 91.38 111 GLY A O 1
ATOM 923 N N . ASN A 1 112 ? 20.848 -6.971 -12.900 1.00 89.69 112 ASN A N 1
ATOM 924 C CA . ASN A 1 112 ? 20.777 -6.456 -11.525 1.00 89.69 112 ASN A CA 1
ATOM 925 C C . ASN A 1 112 ? 19.508 -5.636 -11.221 1.00 89.69 112 ASN A C 1
ATOM 927 O O . ASN A 1 112 ? 19.392 -5.096 -10.124 1.00 89.69 112 ASN A O 1
ATOM 931 N N . LEU A 1 113 ? 18.596 -5.485 -12.186 1.00 91.44 113 LEU A N 1
ATOM 932 C CA . LEU A 1 113 ? 17.345 -4.746 -12.013 1.00 91.44 113 LEU A CA 1
ATOM 933 C C . LEU A 1 113 ? 16.134 -5.651 -11.775 1.00 91.44 113 LEU A C 1
ATOM 935 O O . LEU A 1 113 ? 15.054 -5.123 -11.538 1.00 91.44 113 LEU A O 1
ATOM 939 N N . GLN A 1 114 ? 16.293 -6.978 -11.797 1.00 95.25 114 GLN A N 1
ATOM 940 C CA . GLN A 1 114 ? 15.191 -7.890 -11.494 1.00 95.25 114 GLN A CA 1
ATOM 941 C C . GLN A 1 114 ? 14.734 -7.716 -10.036 1.00 95.25 114 GLN A C 1
ATOM 943 O O . GLN A 1 114 ? 15.525 -7.977 -9.125 1.00 95.25 114 GLN A O 1
ATOM 948 N N . PRO A 1 115 ? 13.485 -7.274 -9.795 1.00 96.94 115 PRO A N 1
ATOM 949 C CA . PRO A 1 115 ? 12.991 -7.089 -8.441 1.00 96.94 115 PRO A CA 1
ATOM 950 C C . PRO A 1 115 ? 12.682 -8.446 -7.804 1.00 96.94 115 PRO A C 1
ATOM 952 O O . PRO A 1 115 ? 12.075 -9.309 -8.438 1.00 96.94 115 PRO A O 1
ATOM 955 N N . GLN A 1 116 ? 13.050 -8.627 -6.537 1.00 96.25 116 GLN A N 1
ATOM 956 C CA . GLN A 1 116 ? 12.662 -9.810 -5.766 1.00 96.25 116 GLN A CA 1
ATOM 957 C C . GLN A 1 116 ? 11.195 -9.725 -5.332 1.00 96.25 116 GLN A C 1
ATOM 959 O O . GLN A 1 116 ? 10.491 -10.734 -5.305 1.00 96.25 116 GLN A O 1
ATOM 964 N N . ASP A 1 117 ? 10.727 -8.520 -5.002 1.00 97.62 117 ASP A N 1
ATOM 965 C CA . ASP A 1 117 ? 9.366 -8.255 -4.548 1.00 97.62 117 ASP A CA 1
ATOM 966 C C . ASP A 1 117 ? 8.942 -6.791 -4.804 1.00 97.62 117 ASP A C 1
ATOM 968 O O . ASP A 1 117 ? 9.624 -6.009 -5.478 1.00 97.62 117 ASP A O 1
ATOM 972 N N . MET A 1 118 ? 7.787 -6.383 -4.271 1.00 97.94 118 MET A N 1
ATOM 973 C CA . MET A 1 118 ? 7.304 -5.008 -4.413 1.00 97.94 118 MET A CA 1
ATOM 974 C C . MET A 1 118 ? 8.070 -3.995 -3.547 1.00 97.94 118 MET A C 1
ATOM 976 O O . MET A 1 118 ? 7.897 -2.790 -3.749 1.00 97.94 118 MET A O 1
ATOM 980 N N . ILE A 1 119 ? 8.914 -4.422 -2.602 1.00 97.38 119 ILE A N 1
ATOM 981 C CA . ILE A 1 119 ? 9.808 -3.527 -1.854 1.00 97.38 119 ILE A CA 1
ATOM 982 C C . ILE A 1 119 ? 10.889 -2.995 -2.794 1.00 97.38 119 ILE A C 1
ATOM 984 O O . ILE A 1 119 ? 11.123 -1.781 -2.805 1.00 97.38 119 ILE A O 1
ATOM 988 N N . ASP A 1 120 ? 11.483 -3.852 -3.626 1.00 97.19 120 ASP A N 1
ATOM 989 C CA . ASP A 1 120 ? 12.465 -3.442 -4.640 1.00 97.19 120 ASP A CA 1
ATOM 990 C C . ASP A 1 120 ? 11.838 -2.490 -5.663 1.00 97.19 120 ASP A C 1
ATOM 992 O O . ASP A 1 120 ? 12.360 -1.401 -5.921 1.00 97.19 120 ASP A O 1
ATOM 996 N N . VAL A 1 121 ? 10.652 -2.845 -6.167 1.00 97.38 121 VAL A N 1
ATOM 997 C CA . VAL A 1 121 ? 9.879 -2.006 -7.097 1.00 97.38 121 VAL A CA 1
ATOM 998 C C . VAL A 1 121 ? 9.592 -0.636 -6.484 1.00 97.38 121 VAL A C 1
ATOM 1000 O O . VAL A 1 121 ? 9.827 0.401 -7.109 1.00 97.38 121 VAL A O 1
ATOM 1003 N N . GLN A 1 122 ? 9.113 -0.599 -5.239 1.00 96.56 122 GLN A N 1
ATOM 1004 C CA . GLN A 1 122 ? 8.816 0.656 -4.557 1.00 96.56 122 GLN A CA 1
ATOM 1005 C C . GLN A 1 122 ? 10.072 1.492 -4.311 1.00 96.56 122 GLN A C 1
ATOM 1007 O O . GLN A 1 122 ? 10.028 2.717 -4.446 1.00 96.56 122 GLN A O 1
ATOM 1012 N N . SER A 1 123 ? 11.182 0.845 -3.960 1.00 94.81 123 SER A N 1
ATOM 1013 C CA . SER A 1 123 ? 12.469 1.504 -3.745 1.00 94.81 123 SER A CA 1
ATOM 1014 C C . SER A 1 123 ? 12.971 2.137 -5.039 1.00 94.81 123 SER A C 1
ATOM 1016 O O . SER A 1 123 ? 13.331 3.315 -5.036 1.00 94.81 123 SER A O 1
ATOM 1018 N N . PHE A 1 124 ? 12.885 1.422 -6.163 1.00 95.00 124 PHE A N 1
ATOM 1019 C CA . PHE A 1 124 ? 13.196 1.959 -7.487 1.00 95.00 124 PHE A CA 1
ATOM 1020 C C . PHE A 1 124 ? 12.326 3.177 -7.831 1.00 95.00 124 PHE A C 1
ATOM 1022 O O . PHE A 1 124 ? 12.848 4.253 -8.138 1.00 95.00 124 PHE A O 1
ATOM 1029 N N . MET A 1 125 ? 11.000 3.047 -7.698 1.00 94.12 125 MET A N 1
ATOM 1030 C CA . MET A 1 125 ? 10.047 4.140 -7.928 1.00 94.12 125 MET A CA 1
ATOM 1031 C C . MET A 1 125 ? 10.381 5.383 -7.093 1.00 94.12 125 MET A C 1
ATOM 1033 O O . MET A 1 125 ? 10.234 6.511 -7.560 1.00 94.12 125 MET A O 1
ATOM 1037 N N . TRP A 1 126 ? 10.802 5.199 -5.842 1.00 91.69 126 TRP A N 1
ATOM 1038 C CA . TRP A 1 126 ? 11.139 6.302 -4.945 1.00 91.69 126 TRP A CA 1
ATOM 1039 C C . TRP A 1 126 ? 12.481 6.950 -5.271 1.00 91.69 126 TRP A C 1
ATOM 1041 O O . TRP A 1 126 ? 12.594 8.165 -5.107 1.00 91.69 126 TRP A O 1
ATOM 1051 N N . SER A 1 127 ? 13.461 6.180 -5.740 1.00 91.06 127 SER A N 1
ATOM 1052 C CA . SER A 1 127 ? 14.761 6.699 -6.174 1.00 91.06 127 SER A CA 1
ATOM 1053 C C . SER A 1 127 ? 14.606 7.642 -7.364 1.00 91.06 127 SER A C 1
ATOM 1055 O O . SER A 1 127 ? 15.106 8.766 -7.328 1.00 91.06 127 SER A O 1
ATOM 1057 N N . ILE A 1 128 ? 13.824 7.254 -8.375 1.00 86.38 128 ILE A N 1
ATOM 1058 C CA . ILE A 1 128 ? 13.607 8.117 -9.544 1.00 86.38 128 ILE A CA 1
ATOM 1059 C C . ILE A 1 128 ? 12.700 9.318 -9.231 1.00 86.38 128 ILE A C 1
ATOM 1061 O O . ILE A 1 128 ? 12.846 10.377 -9.829 1.00 86.38 128 ILE A O 1
ATOM 1065 N N . ALA A 1 129 ? 11.794 9.191 -8.253 1.00 82.31 129 ALA A N 1
ATOM 1066 C CA . ALA A 1 129 ? 10.893 10.267 -7.836 1.00 82.31 129 ALA A CA 1
ATOM 1067 C C . ALA A 1 129 ? 11.582 11.389 -7.038 1.00 82.31 129 ALA A C 1
ATOM 1069 O O . ALA A 1 129 ? 10.990 12.456 -6.845 1.00 82.31 129 ALA A O 1
ATOM 1070 N N . GLN A 1 130 ? 12.784 11.132 -6.512 1.00 70.06 130 GLN A N 1
ATOM 1071 C CA . GLN A 1 130 ? 13.623 12.121 -5.826 1.00 70.06 130 GLN A CA 1
ATOM 1072 C C . GLN A 1 130 ? 14.535 12.884 -6.791 1.00 70.06 130 GLN A C 1
ATOM 1074 O O . GLN A 1 130 ? 14.998 13.974 -6.451 1.00 70.06 130 GLN A O 1
ATOM 1079 N N . GLY A 1 131 ? 14.759 12.349 -7.993 1.00 56.41 131 GLY A N 1
ATOM 1080 C CA . GLY A 1 131 ? 15.430 13.071 -9.060 1.00 56.41 131 GLY A CA 1
ATOM 1081 C C . GLY A 1 131 ? 14.567 14.248 -9.498 1.00 56.41 131 GLY A C 1
ATOM 1082 O O . GLY A 1 131 ? 13.497 14.065 -10.075 1.00 56.41 131 GLY A O 1
ATOM 1083 N N . ARG A 1 132 ? 15.026 15.478 -9.243 1.00 45.28 132 ARG A N 1
ATOM 1084 C CA . ARG A 1 132 ? 14.612 16.602 -10.086 1.00 45.28 132 ARG A CA 1
ATOM 1085 C C . ARG A 1 132 ? 15.036 16.217 -11.501 1.00 45.28 132 ARG A C 1
ATOM 1087 O O . ARG A 1 132 ? 16.231 16.115 -11.754 1.00 45.28 132 ARG A O 1
ATOM 1094 N N . LEU A 1 133 ? 14.077 15.963 -12.385 1.00 42.91 133 LEU A N 1
ATOM 1095 C CA . LEU A 1 133 ? 14.326 16.095 -13.813 1.00 42.91 133 LEU A CA 1
ATOM 1096 C C . LEU A 1 133 ? 14.604 17.590 -14.015 1.00 42.91 133 LEU A C 1
ATOM 1098 O O . LEU A 1 133 ? 13.676 18.400 -13.973 1.00 42.91 133 LEU A O 1
ATOM 1102 N N . VAL A 1 134 ? 15.892 17.939 -14.014 1.00 35.47 134 VAL A N 1
ATOM 1103 C CA . VAL A 1 134 ? 16.410 19.260 -14.387 1.00 35.47 134 VAL A CA 1
ATOM 1104 C C . VAL A 1 134 ? 16.556 19.275 -15.897 1.00 35.47 134 VAL A C 1
ATOM 1106 O O . VAL A 1 134 ? 17.071 18.263 -16.423 1.00 35.47 134 VAL A O 1
#

Sequence (134 aa):
LKAALSEESNQAKFAKKLYALLYQDVDLRVRFNQFATCLHRIEAAKWTIQTFFLFMVYPDKYLFMKPTTTRNAAAAFSFDLKYKKDLNWRSYRNLLAFGKYVADELEKVGGNLQPQDMIDVQSFMWSIAQGRLV